Protein AF-A0A3D2FVE1-F1 (afdb_monomer)

Mean predicted aligned error: 3.04 Å

Secondary structure (DSSP, 8-state):
--S--TT-EEE-TT-GGG-EEEEEEEETTEEEEEETTTEEEEEETT--

Sequence (48 aa):
MLYFALGDFVHHPDRPDWGIGQVQSIVGMHVTVNFTHAGKQMINCEII

Solvent-accessible surface area (backbone atoms only — not comparable to full-atom values): 2934 Å² total; per-residue (Å²): 132,80,95,7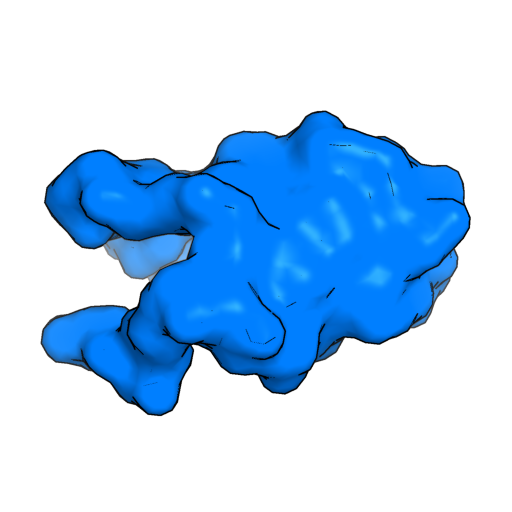1,56,80,69,39,76,46,68,51,87,94,42,68,80,28,41,61,18,36,29,74,43,76,58,91,53,39,34,33,30,43,19,75,68,62,41,76,42,78,44,64,63,82,70,125

Nearest PDB structures (foldseek):
  7egt-assembly2_B  TM=8.852E-01  e=6.434E-02  Thermus thermophilus
  6kco-assembly3_E  TM=7.161E-01  e=1.853E-01  Drosophila melanogaster
  8g4l-assembly1_f  TM=6.605E-01  e=7.751E-01  Homo sapiens
  8g4l-assembly1_Z  TM=5.733E-01  e=4.161E-01  Homo sapiens
  9f6c-assembly2_B  TM=6.779E-01  e=1.444E+00  Bos taurus

pLDDT: mean 93.35, std 9.28, range [58.06, 98.62]

Foldseek 3Di:
DDPDDAQDWDADPVCCVQAIWGFHDDDPQWTWTQTPRPGIDTDRNPDD

Structure (mmCIF, N/CA/C/O backbone):
data_AF-A0A3D2FVE1-F1
#
_entry.id   AF-A0A3D2FVE1-F1
#
loop_
_atom_site.group_PDB
_atom_site.id
_atom_site.type_symbol
_atom_site.label_atom_id
_atom_site.label_alt_id
_atom_site.label_comp_id
_atom_site.label_asym_id
_atom_site.label_entity_id
_atom_site.label_seq_id
_atom_site.pdbx_PDB_ins_code
_atom_site.Cartn_x
_atom_site.Cartn_y
_atom_site.Cartn_z
_atom_site.occupancy
_atom_site.B_iso_or_equiv
_atom_site.auth_seq_id
_atom_site.auth_comp_id
_atom_site.auth_asym_id
_atom_site.auth_atom_id
_atom_site.pdbx_PDB_model_num
ATOM 1 N N . MET A 1 1 ? -14.263 -11.724 3.443 1.00 60.53 1 MET A N 1
ATOM 2 C CA . MET A 1 1 ? -13.491 -11.339 4.646 1.00 60.53 1 MET A CA 1
ATOM 3 C C . MET A 1 1 ? -12.077 -11.049 4.182 1.00 60.53 1 MET A C 1
ATOM 5 O O . MET A 1 1 ? -11.562 -11.848 3.412 1.00 60.53 1 MET A O 1
ATOM 9 N N . LEU A 1 2 ? -11.498 -9.904 4.547 1.00 74.81 2 LEU A N 1
ATOM 10 C CA . LEU A 1 2 ? -10.102 -9.606 4.212 1.00 74.81 2 LEU A CA 1
ATOM 11 C C . LEU A 1 2 ? -9.201 -10.476 5.101 1.00 74.81 2 LEU A C 1
ATOM 13 O O . LEU A 1 2 ? -9.444 -10.568 6.302 1.00 74.81 2 LEU A O 1
ATOM 17 N N . TYR A 1 3 ? -8.206 -11.139 4.512 1.00 84.19 3 TYR A N 1
ATOM 18 C CA . TYR A 1 3 ? -7.283 -12.036 5.228 1.00 84.19 3 TYR A CA 1
ATOM 19 C C . TYR A 1 3 ? -6.079 -11.312 5.844 1.00 84.19 3 TYR A C 1
ATOM 21 O O . TYR A 1 3 ? -5.179 -11.961 6.365 1.00 84.19 3 TYR A O 1
ATOM 29 N N . PHE A 1 4 ? -6.055 -9.985 5.764 1.00 87.56 4 PHE A N 1
ATOM 30 C CA . PHE A 1 4 ? -4.976 -9.138 6.252 1.00 87.56 4 PHE A CA 1
ATOM 31 C C . PHE A 1 4 ? -5.526 -8.066 7.197 1.00 87.56 4 PHE A C 1
ATOM 33 O O . PHE A 1 4 ? -6.686 -7.653 7.101 1.00 87.56 4 PHE A O 1
ATOM 40 N N . ALA A 1 5 ? -4.675 -7.621 8.110 1.00 93.50 5 ALA A N 1
ATOM 41 C CA . ALA A 1 5 ? -4.957 -6.657 9.156 1.00 93.50 5 ALA A CA 1
ATOM 42 C C . ALA A 1 5 ? -4.055 -5.419 9.042 1.00 93.50 5 ALA A C 1
ATOM 44 O O . ALA A 1 5 ? -3.160 -5.321 8.202 1.00 93.50 5 ALA A O 1
ATOM 45 N N . LEU A 1 6 ? -4.312 -4.437 9.905 1.00 96.38 6 LEU A N 1
ATOM 46 C CA . LEU A 1 6 ? -3.469 -3.254 10.027 1.00 96.38 6 LEU A CA 1
ATOM 47 C C . LEU A 1 6 ? -2.029 -3.655 10.384 1.00 96.38 6 LEU A C 1
ATOM 49 O O . LEU A 1 6 ? -1.812 -4.374 11.355 1.00 96.38 6 LEU A O 1
ATOM 53 N N . GLY A 1 7 ? -1.055 -3.133 9.639 1.00 97.12 7 GLY A N 1
ATOM 54 C CA . GLY A 1 7 ? 0.367 -3.408 9.842 1.00 97.12 7 GLY A CA 1
ATOM 55 C C . GLY A 1 7 ? 0.910 -4.592 9.042 1.00 97.12 7 GLY A C 1
ATOM 56 O O . GLY A 1 7 ? 2.133 -4.696 8.933 1.00 97.12 7 GLY A O 1
ATOM 57 N N . ASP A 1 8 ? 0.047 -5.416 8.441 1.00 98.00 8 ASP A N 1
ATOM 58 C CA . ASP A 1 8 ? 0.479 -6.523 7.587 1.00 98.00 8 ASP A CA 1
ATOM 59 C C . ASP A 1 8 ? 1.217 -6.020 6.347 1.00 98.00 8 ASP A C 1
ATOM 61 O O . ASP A 1 8 ? 0.925 -4.948 5.803 1.00 98.00 8 ASP A O 1
ATOM 65 N N . PHE A 1 9 ? 2.160 -6.836 5.880 1.00 97.94 9 PHE A N 1
ATOM 66 C CA . PHE A 1 9 ? 2.867 -6.609 4.630 1.00 97.94 9 PHE A CA 1
ATOM 67 C C . PHE A 1 9 ? 2.268 -7.458 3.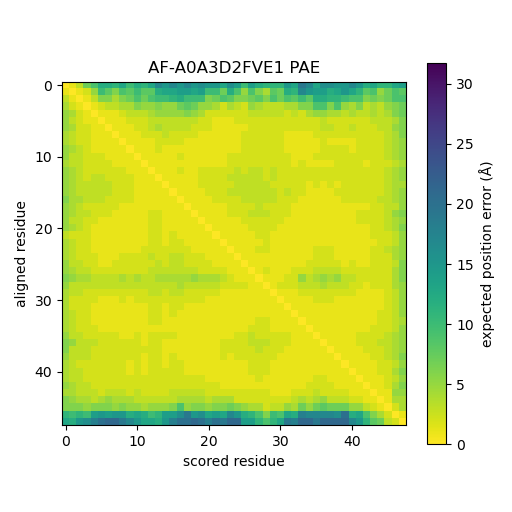511 1.00 97.94 9 PHE A C 1
ATOM 69 O O . PHE A 1 9 ? 2.068 -8.661 3.666 1.00 97.94 9 PHE A O 1
ATOM 76 N N . VAL A 1 10 ? 2.001 -6.826 2.373 1.00 96.81 10 VAL A N 1
ATOM 77 C CA . VAL A 1 10 ? 1.317 -7.425 1.225 1.00 96.81 10 VAL A CA 1
ATOM 78 C C . VAL A 1 10 ? 2.026 -7.080 -0.084 1.00 96.81 10 VAL A C 1
ATOM 80 O O . VAL A 1 10 ? 2.751 -6.087 -0.183 1.00 96.81 10 VAL A O 1
ATOM 83 N N . HIS A 1 11 ? 1.771 -7.890 -1.110 1.00 96.75 11 HIS A N 1
ATOM 84 C CA . HIS A 1 11 ? 2.115 -7.592 -2.498 1.00 96.75 11 HIS A CA 1
ATOM 85 C C . HIS A 1 11 ? 0.837 -7.410 -3.309 1.00 96.75 11 HIS A C 1
ATOM 87 O O . HIS A 1 11 ? -0.117 -8.170 -3.139 1.00 96.75 11 HIS A O 1
ATOM 93 N N . HIS A 1 12 ? 0.820 -6.420 -4.202 1.00 95.31 12 HIS A N 1
ATOM 94 C CA . HIS A 1 12 ? -0.280 -6.278 -5.147 1.00 95.31 12 HIS A CA 1
ATOM 95 C C . HIS A 1 12 ? -0.080 -7.265 -6.312 1.00 95.31 12 HIS A C 1
ATOM 97 O O . HIS A 1 12 ? 0.956 -7.187 -6.977 1.00 95.31 12 HIS A O 1
ATOM 103 N N . PRO A 1 13 ? -1.044 -8.160 -6.604 1.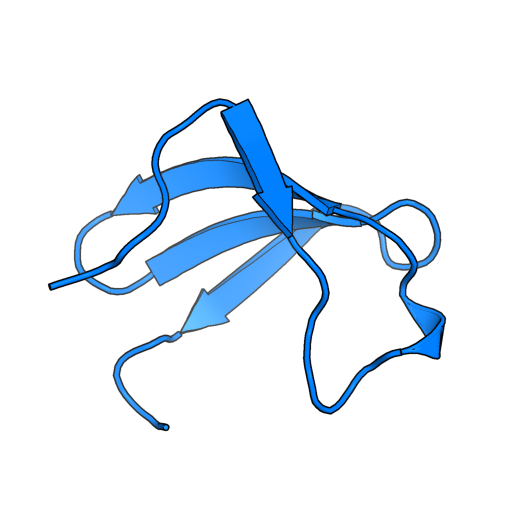00 93.81 13 PRO A N 1
ATOM 104 C CA . PRO A 1 13 ? -0.868 -9.212 -7.610 1.00 93.81 13 PRO A CA 1
ATOM 105 C C . PRO A 1 13 ? -0.602 -8.654 -9.017 1.00 93.81 13 PRO A C 1
ATOM 107 O O . PRO A 1 13 ? 0.327 -9.098 -9.684 1.00 93.81 13 PRO A O 1
ATOM 110 N N . ASP A 1 14 ? -1.334 -7.614 -9.430 1.00 95.25 14 ASP A N 1
ATOM 111 C CA . ASP A 1 14 ? -1.200 -7.028 -10.779 1.00 95.25 14 ASP A CA 1
ATOM 112 C C . ASP A 1 14 ? -0.163 -5.899 -10.896 1.00 95.25 14 ASP A C 1
ATOM 114 O O . ASP A 1 14 ? -0.042 -5.260 -11.948 1.00 95.25 14 ASP A O 1
ATOM 118 N N . ARG A 1 15 ? 0.540 -5.585 -9.802 1.00 96.50 15 ARG A N 1
ATOM 119 C CA . ARG A 1 15 ? 1.511 -4.481 -9.720 1.00 96.50 15 ARG A CA 1
ATOM 120 C C . ARG A 1 15 ? 2.762 -4.916 -8.949 1.00 96.50 15 ARG A C 1
ATOM 122 O O . ARG A 1 15 ? 3.063 -4.362 -7.890 1.00 96.50 15 ARG A O 1
ATOM 129 N N . PRO A 1 16 ? 3.490 -5.934 -9.443 1.00 96.25 16 PRO A N 1
ATOM 130 C CA . PRO A 1 16 ? 4.690 -6.429 -8.770 1.00 96.25 16 PRO A CA 1
ATOM 131 C C . PRO A 1 16 ? 5.793 -5.362 -8.662 1.00 96.25 16 PRO A C 1
ATOM 133 O O . PRO A 1 16 ? 6.604 -5.399 -7.739 1.00 96.25 16 PRO A O 1
ATOM 136 N N . ASP A 1 17 ? 5.804 -4.382 -9.569 1.00 98.12 17 ASP A N 1
ATOM 137 C CA . ASP A 1 17 ? 6.740 -3.257 -9.607 1.00 98.12 17 ASP A CA 1
ATOM 138 C C . ASP A 1 17 ? 6.598 -2.304 -8.411 1.00 98.12 17 ASP A C 1
ATOM 140 O O . ASP A 1 17 ? 7.574 -1.665 -8.013 1.00 98.12 17 ASP A O 1
ATOM 144 N N . TRP A 1 18 ? 5.426 -2.262 -7.767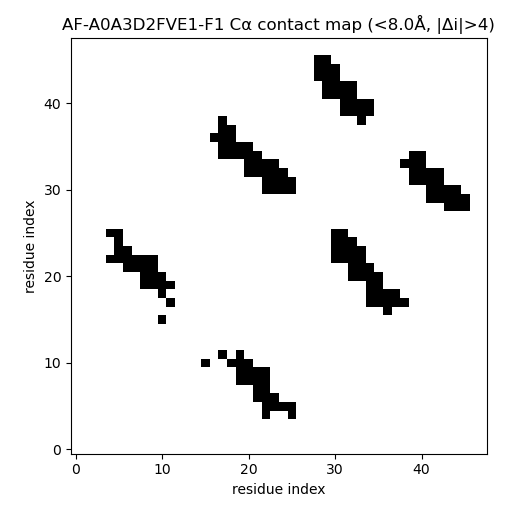 1.00 98.31 18 TRP A N 1
ATOM 145 C CA . TRP A 1 18 ? 5.180 -1.416 -6.594 1.00 98.31 18 TRP A CA 1
ATOM 146 C C . TRP A 1 18 ? 5.997 -1.846 -5.367 1.00 98.31 18 TRP A C 1
ATOM 148 O O . TRP A 1 18 ? 6.218 -1.045 -4.454 1.00 98.31 18 TRP A O 1
ATOM 158 N N . GLY A 1 19 ? 6.500 -3.082 -5.366 1.00 98.25 19 GLY A N 1
ATOM 159 C CA . GLY A 1 19 ? 7.252 -3.661 -4.262 1.00 98.25 19 GLY A CA 1
ATOM 160 C C . GLY A 1 19 ? 6.351 -4.143 -3.125 1.00 98.25 19 GLY A C 1
ATOM 161 O O . GLY A 1 19 ? 5.143 -4.321 -3.286 1.00 98.25 19 GLY A O 1
ATOM 162 N N . ILE A 1 20 ? 6.955 -4.389 -1.963 1.00 98.31 20 ILE A N 1
ATOM 163 C CA . ILE A 1 20 ? 6.213 -4.733 -0.747 1.00 98.31 20 ILE A CA 1
ATOM 164 C C . ILE A 1 20 ? 5.505 -3.488 -0.206 1.00 98.31 20 ILE A C 1
ATOM 166 O O . ILE A 1 20 ? 6.055 -2.379 -0.270 1.00 98.31 20 ILE A O 1
ATOM 170 N N . GLY A 1 21 ? 4.290 -3.665 0.309 1.00 98.31 21 GLY A N 1
ATOM 171 C CA . GLY A 1 21 ? 3.503 -2.593 0.904 1.00 98.31 21 GLY A CA 1
ATOM 172 C C . GLY A 1 21 ? 2.978 -2.940 2.286 1.00 98.31 21 GLY A C 1
ATOM 173 O O . GLY A 1 21 ? 2.680 -4.095 2.558 1.00 98.31 21 GLY A O 1
ATOM 174 N N . GLN A 1 22 ? 2.855 -1.937 3.153 1.00 98.62 22 GLN A N 1
ATOM 175 C CA . GLN A 1 22 ? 2.282 -2.093 4.492 1.00 98.62 22 GLN A CA 1
ATOM 176 C C . GLN A 1 22 ? 0.842 -1.578 4.531 1.00 98.62 22 GLN A C 1
ATOM 178 O O . GLN A 1 22 ? 0.584 -0.446 4.113 1.00 98.62 22 GLN A O 1
ATOM 183 N N . VAL A 1 23 ? -0.084 -2.368 5.073 1.00 98.19 23 VAL A N 1
ATOM 184 C CA . VAL A 1 23 ? -1.476 -1.958 5.298 1.00 98.19 23 VAL A CA 1
ATOM 185 C C . VAL A 1 23 ? -1.531 -0.890 6.393 1.00 98.19 23 VAL A C 1
ATOM 187 O O . VAL A 1 23 ? -1.154 -1.137 7.537 1.00 98.19 23 VAL A O 1
ATOM 190 N N . GLN A 1 24 ? -2.022 0.302 6.052 1.00 98.19 24 GLN A N 1
ATOM 191 C CA . GLN A 1 24 ? -2.100 1.464 6.949 1.00 98.19 24 GLN A CA 1
ATOM 192 C C . GLN A 1 24 ? -3.523 1.811 7.395 1.00 98.19 24 GLN A C 1
ATOM 194 O O . GLN A 1 24 ? -3.692 2.476 8.415 1.00 98.19 24 GLN A O 1
ATOM 199 N N . SER A 1 25 ? -4.549 1.396 6.652 1.00 97.62 25 SER A N 1
ATOM 200 C CA . SER A 1 25 ? -5.942 1.506 7.092 1.00 97.62 25 SER A CA 1
ATOM 201 C C . SER A 1 25 ? -6.847 0.542 6.332 1.00 97.62 25 SER A C 1
ATOM 203 O O . SER A 1 25 ? -6.555 0.156 5.198 1.00 97.62 25 SER A O 1
ATOM 205 N N . ILE A 1 26 ? -7.956 0.168 6.969 1.00 96.00 26 ILE A N 1
ATOM 206 C CA . ILE A 1 26 ? -9.012 -0.665 6.394 1.00 96.00 26 ILE A CA 1
ATOM 207 C C . ILE A 1 26 ? -10.342 0.017 6.717 1.00 96.00 26 ILE A C 1
ATOM 209 O O . ILE A 1 26 ? -10.688 0.175 7.888 1.00 96.00 26 ILE A O 1
ATOM 213 N N . VAL A 1 27 ? -11.075 0.444 5.689 1.00 94.88 27 VAL A N 1
ATOM 214 C CA . VAL A 1 27 ? -12.402 1.060 5.815 1.00 94.88 27 VAL A CA 1
ATOM 215 C C . VAL A 1 27 ? -13.352 0.327 4.877 1.00 94.88 27 VAL A C 1
ATOM 217 O O . VAL A 1 27 ? -13.354 0.553 3.669 1.00 94.88 27 VAL A O 1
ATOM 220 N N . GLY A 1 28 ? -14.138 -0.597 5.431 1.00 91.75 28 GLY A N 1
ATOM 221 C CA . GLY A 1 28 ? -14.944 -1.510 4.622 1.00 91.75 28 GLY A CA 1
ATOM 222 C C . GLY A 1 28 ? -14.051 -2.350 3.706 1.00 91.75 28 GLY A C 1
ATOM 223 O O . GLY A 1 28 ? -13.210 -3.106 4.188 1.00 91.75 28 GLY A O 1
ATOM 224 N N . MET A 1 29 ? -14.223 -2.196 2.392 1.00 92.88 29 MET A N 1
ATOM 225 C CA . MET A 1 29 ? -13.423 -2.874 1.365 1.00 92.88 29 MET A CA 1
ATOM 226 C C . MET A 1 29 ? -12.344 -1.979 0.741 1.00 92.88 29 MET A C 1
ATOM 228 O O . MET A 1 29 ? -11.623 -2.416 -0.152 1.00 92.88 29 MET A O 1
ATOM 232 N N . HIS A 1 30 ? -12.194 -0.743 1.225 1.00 93.75 30 HIS A N 1
ATOM 233 C CA . HIS A 1 30 ? -11.102 0.138 0.834 1.00 93.75 30 HIS A CA 1
ATOM 234 C C . HIS A 1 30 ? -9.925 -0.029 1.791 1.00 93.75 30 HIS A C 1
ATOM 236 O O . HIS A 1 30 ? -10.032 0.215 2.997 1.00 93.75 30 HIS A O 1
ATOM 242 N N . VAL A 1 31 ? -8.785 -0.426 1.239 1.00 96.00 31 VAL A N 1
ATOM 243 C CA . VAL A 1 31 ? -7.569 -0.728 1.991 1.00 96.00 31 VAL A CA 1
ATOM 244 C C . VAL A 1 31 ? -6.483 0.236 1.549 1.00 96.00 31 VAL A C 1
ATOM 246 O O . VAL A 1 31 ? -6.128 0.280 0.375 1.00 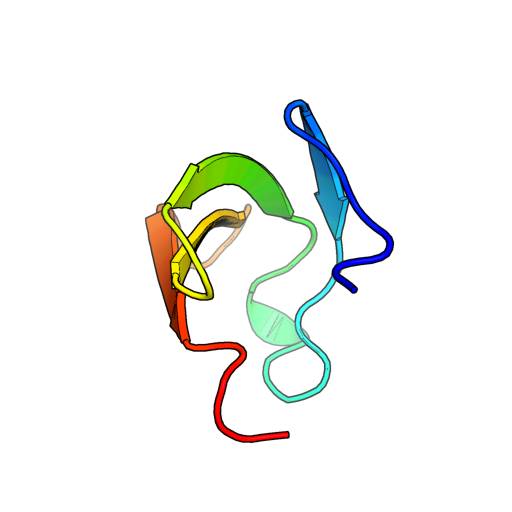96.00 31 VAL A O 1
ATOM 249 N N . THR A 1 32 ? -5.939 1.019 2.477 1.00 97.81 32 THR A N 1
ATOM 250 C CA . THR A 1 32 ? -4.788 1.875 2.173 1.00 97.81 32 THR A CA 1
ATOM 251 C C . THR A 1 32 ? -3.507 1.116 2.460 1.00 97.81 32 THR A C 1
ATOM 253 O O . THR A 1 32 ? -3.293 0.668 3.587 1.00 97.81 32 THR A O 1
ATOM 256 N N . VAL A 1 33 ? -2.636 1.015 1.461 1.00 98.44 33 VAL A N 1
ATOM 257 C CA . VAL A 1 33 ? -1.335 0.352 1.551 1.00 98.44 33 VAL A CA 1
ATOM 258 C C . VAL A 1 33 ? -0.248 1.333 1.129 1.00 98.44 33 VAL A C 1
ATOM 260 O O . VAL A 1 33 ? -0.396 2.033 0.130 1.00 98.44 33 VAL A O 1
ATOM 263 N N . ASN A 1 34 ? 0.847 1.411 1.882 1.00 98.56 34 ASN A N 1
ATOM 264 C CA . ASN A 1 34 ? 2.020 2.187 1.486 1.00 98.56 34 ASN A CA 1
ATOM 265 C C . ASN A 1 34 ? 3.080 1.257 0.899 1.00 98.56 34 ASN A C 1
ATOM 267 O O . ASN A 1 34 ? 3.709 0.503 1.639 1.00 98.56 34 ASN A O 1
ATOM 271 N N . PHE A 1 35 ? 3.233 1.298 -0.421 1.00 98.62 35 PHE A N 1
ATOM 272 C CA . PHE A 1 35 ? 4.165 0.488 -1.193 1.00 98.62 35 PHE A CA 1
ATOM 273 C C . PHE A 1 35 ? 5.530 1.162 -1.332 1.00 98.62 35 PHE A C 1
ATOM 275 O O . PHE A 1 35 ? 5.628 2.383 -1.445 1.00 98.62 35 PHE A O 1
ATOM 282 N N . THR A 1 36 ? 6.587 0.352 -1.383 1.00 98.44 36 THR A N 1
ATOM 283 C CA . THR A 1 36 ? 7.976 0.842 -1.391 1.00 98.44 36 THR A CA 1
ATOM 284 C C . THR A 1 36 ? 8.298 1.700 -2.623 1.00 98.44 36 THR A C 1
ATOM 286 O O . THR A 1 36 ? 9.024 2.682 -2.498 1.00 98.44 36 THR A O 1
ATOM 289 N N . HIS A 1 37 ? 7.752 1.373 -3.802 1.00 98.38 37 HIS A N 1
ATOM 290 C CA . HIS A 1 37 ? 8.053 2.094 -5.051 1.00 98.38 37 HIS A CA 1
ATOM 291 C C . HIS A 1 37 ? 6.889 2.935 -5.587 1.00 98.38 37 HIS A C 1
ATOM 293 O O . HIS A 1 37 ? 7.114 3.869 -6.352 1.00 98.38 37 HIS A O 1
ATOM 299 N N . ALA A 1 38 ? 5.653 2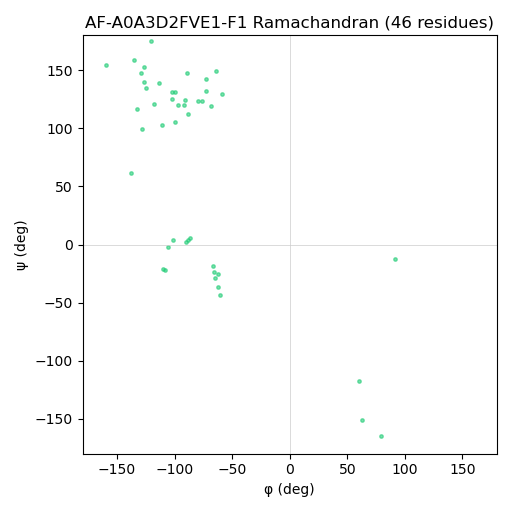.632 -5.182 1.00 98.25 38 ALA A N 1
ATOM 300 C CA . ALA A 1 38 ? 4.455 3.351 -5.628 1.00 98.25 38 ALA A CA 1
ATOM 301 C C . ALA A 1 38 ? 3.858 4.282 -4.561 1.00 98.25 38 ALA A C 1
ATOM 303 O O . ALA A 1 38 ? 2.863 4.964 -4.816 1.00 98.25 38 ALA A O 1
ATOM 304 N N . GLY A 1 39 ? 4.446 4.314 -3.362 1.00 98.44 39 GLY A N 1
ATOM 305 C CA . GLY A 1 39 ? 3.939 5.088 -2.238 1.00 98.44 39 GLY A CA 1
ATOM 306 C C . GLY A 1 39 ? 2.554 4.627 -1.786 1.00 98.44 39 GLY A C 1
ATOM 307 O O . GLY A 1 39 ? 2.178 3.459 -1.908 1.00 98.44 39 GLY A O 1
ATOM 308 N N . LYS A 1 40 ? 1.778 5.564 -1.239 1.00 98.38 40 LYS A N 1
ATOM 309 C CA . LYS A 1 40 ? 0.455 5.289 -0.677 1.00 98.38 40 LYS A CA 1
ATOM 310 C C . LYS A 1 40 ? -0.588 5.093 -1.774 1.00 98.38 40 LYS A C 1
ATOM 312 O O . LYS A 1 40 ? -0.839 6.005 -2.553 1.00 98.38 40 LYS A O 1
ATOM 317 N N . GLN A 1 41 ? -1.246 3.942 -1.754 1.00 98.25 41 GLN A N 1
ATOM 318 C CA . GLN A 1 41 ? -2.312 3.568 -2.675 1.00 98.25 41 GLN A CA 1
ATOM 319 C C . GLN A 1 41 ? -3.550 3.130 -1.892 1.00 98.25 41 GLN A C 1
ATOM 321 O O . GLN A 1 41 ? -3.441 2.442 -0.877 1.00 98.25 41 GLN A O 1
ATOM 326 N N . MET A 1 42 ? -4.730 3.528 -2.365 1.00 96.69 42 MET A N 1
ATOM 327 C CA . MET A 1 42 ? -6.002 2.993 -1.884 1.00 96.69 42 MET A CA 1
ATOM 328 C C . MET A 1 42 ? -6.454 1.900 -2.849 1.00 96.69 42 MET A C 1
ATOM 330 O O . MET A 1 42 ? -6.658 2.163 -4.031 1.00 96.69 42 MET A O 1
ATOM 334 N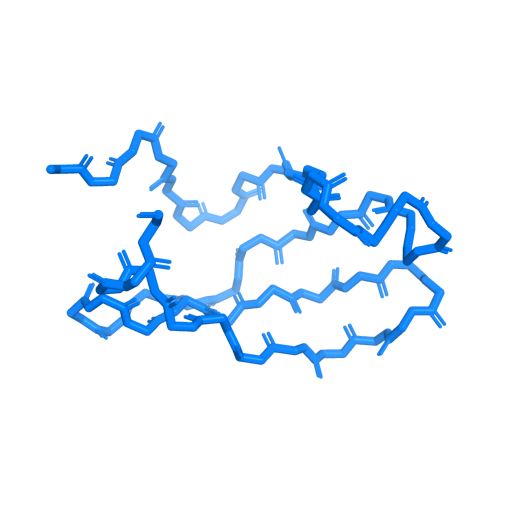 N . ILE A 1 43 ? -6.614 0.687 -2.338 1.00 95.12 43 ILE A N 1
ATOM 335 C CA . ILE A 1 43 ? -7.053 -0.479 -3.096 1.00 95.12 43 ILE A CA 1
ATOM 336 C C . ILE A 1 43 ? -8.522 -0.723 -2.775 1.00 95.12 43 ILE A C 1
ATOM 338 O O . ILE A 1 43 ? -8.886 -0.836 -1.603 1.00 95.12 43 ILE A O 1
AT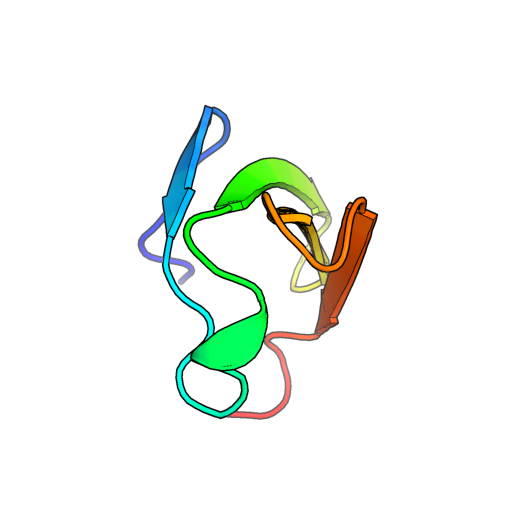OM 342 N N . ASN A 1 44 ? -9.363 -0.792 -3.807 1.00 93.88 44 ASN A N 1
ATOM 343 C CA . ASN A 1 44 ? -10.731 -1.266 -3.650 1.00 93.88 44 ASN A CA 1
ATOM 344 C C . ASN A 1 44 ? -10.749 -2.790 -3.814 1.00 93.88 44 ASN A C 1
ATOM 346 O O . ASN A 1 44 ? -10.517 -3.294 -4.907 1.00 93.88 44 ASN A O 1
ATOM 350 N N . CYS A 1 45 ? -11.028 -3.511 -2.731 1.00 89.31 45 CYS A N 1
ATOM 351 C CA . CYS A 1 45 ? -11.100 -4.968 -2.722 1.00 89.31 45 CYS A CA 1
ATOM 352 C C . CYS A 1 45 ? -12.494 -5.521 -3.076 1.00 89.31 45 CYS A C 1
ATOM 354 O O . CYS A 1 45 ? -12.683 -6.731 -2.987 1.00 89.31 45 CYS A O 1
ATOM 356 N N . GLU A 1 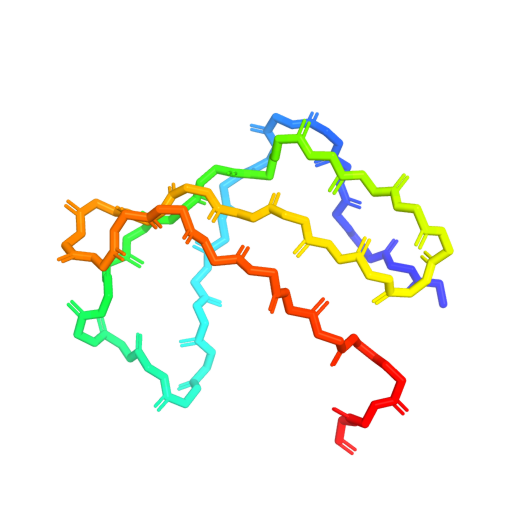46 ? -13.481 -4.679 -3.424 1.00 87.06 46 GLU A N 1
ATOM 357 C CA . GLU A 1 46 ? -14.809 -5.120 -3.909 1.00 87.06 46 GLU A CA 1
ATOM 358 C C . GLU A 1 46 ? -14.733 -5.844 -5.250 1.00 87.06 46 GLU A C 1
ATOM 360 O O . GLU A 1 46 ? -15.570 -6.694 -5.546 1.00 87.06 46 GLU A O 1
ATOM 365 N N . ILE A 1 47 ? -13.731 -5.497 -6.053 1.00 67.25 47 ILE A N 1
ATOM 366 C CA . ILE A 1 47 ? -13.520 -6.029 -7.391 1.00 67.25 47 ILE A CA 1
ATOM 367 C C . ILE A 1 47 ? -12.261 -6.887 -7.316 1.00 67.25 47 ILE A C 1
ATOM 369 O O . ILE A 1 47 ? -11.154 -6.356 -7.233 1.00 67.25 47 ILE A O 1
ATOM 373 N N . ILE A 1 48 ? -12.451 -8.204 -7.272 1.00 58.06 48 ILE A N 1
ATOM 374 C CA . ILE A 1 48 ? -11.389 -9.210 -7.388 1.00 58.06 48 ILE A CA 1
ATOM 375 C C . ILE A 1 48 ? -11.599 -9.942 -8.707 1.00 58.06 48 ILE A C 1
ATOM 377 O O . ILE A 1 48 ? -12.762 -10.336 -8.960 1.00 58.06 48 ILE A O 1
#

Radius of gyration: 9.78 Å; Cα contacts (8 Å, |Δi|>4): 82; chains: 1; bounding box: 23×17×21 Å